Protein AF-S9VYZ9-F1 (afdb_monomer_lite)

Sequence (92 aa):
MNLQSGAYNRITLMPNPGNVAGGYKAAMHNPNVSEEAKQHSKDVLEHEDFSRSPTHPKNPGNVAGGYKAALHNPNVSEETKEHSKEVLEELE

Organism: Schizosaccharomyces cryophilus (strain OY26 / ATCC MYA-4695 / CBS 11777 / NBRC 106824 / NRRL Y48691) (NCBI:txid653667)

pLDDT: mean 83.06, std 17.21, range [36.88, 96.81]

Structure (mmCIF, N/CA/C/O backbone):
data_AF-S9VYZ9-F1
#
_entry.id   AF-S9VYZ9-F1
#
loop_
_atom_site.group_PDB
_atom_site.id
_atom_site.type_symbol
_atom_site.label_atom_id
_atom_site.label_alt_id
_atom_site.label_comp_id
_atom_site.label_asym_id
_atom_site.label_entity_id
_atom_site.label_seq_id
_atom_site.pdbx_PDB_ins_code
_atom_site.Cartn_x
_atom_site.Cartn_y
_atom_site.Cartn_z
_atom_site.occupancy
_atom_site.B_iso_or_equiv
_atom_site.auth_seq_id
_atom_site.auth_comp_id
_atom_site.auth_asym_id
_atom_site.auth_atom_id
_atom_site.pdbx_PDB_model_num
ATOM 1 N N . MET A 1 1 ? 2.511 46.520 -6.247 1.00 36.88 1 MET A N 1
ATOM 2 C CA . MET A 1 1 ? 1.707 45.693 -7.171 1.00 36.88 1 MET A CA 1
ATOM 3 C C . MET A 1 1 ? 1.884 44.246 -6.750 1.00 36.88 1 MET A C 1
ATOM 5 O O . MET A 1 1 ? 2.966 43.705 -6.926 1.00 36.88 1 MET A O 1
ATOM 9 N N . ASN A 1 2 ? 0.871 43.677 -6.096 1.00 40.25 2 ASN A N 1
ATOM 10 C CA . ASN A 1 2 ? 0.860 42.274 -5.685 1.00 40.25 2 ASN A CA 1
ATOM 11 C C . ASN A 1 2 ? 0.579 41.410 -6.915 1.00 40.25 2 ASN A C 1
ATOM 13 O O . ASN A 1 2 ? -0.529 41.439 -7.445 1.00 40.25 2 ASN A O 1
ATOM 17 N N . LEU A 1 3 ? 1.582 40.660 -7.368 1.00 42.38 3 LEU A N 1
ATOM 18 C CA . LEU A 1 3 ? 1.400 39.587 -8.339 1.00 42.38 3 LEU A CA 1
ATOM 19 C C . LEU A 1 3 ? 1.302 38.275 -7.572 1.00 42.38 3 LEU A C 1
ATOM 21 O O . LEU A 1 3 ? 2.290 37.632 -7.234 1.00 42.38 3 LEU A O 1
ATOM 25 N N . GLN A 1 4 ? 0.057 37.925 -7.281 1.00 45.25 4 GLN A N 1
ATOM 26 C CA . GLN A 1 4 ? -0.371 36.621 -6.815 1.00 45.25 4 GLN A CA 1
ATOM 27 C C . GLN A 1 4 ? -0.336 35.675 -8.026 1.00 45.25 4 GLN A C 1
ATOM 29 O O . GLN A 1 4 ? -1.314 35.575 -8.764 1.00 45.25 4 GLN A O 1
ATOM 34 N N . SER A 1 5 ? 0.812 35.048 -8.304 1.00 46.25 5 SER A N 1
ATOM 35 C CA . SER A 1 5 ? 0.914 34.000 -9.328 1.00 46.25 5 SER A CA 1
ATOM 36 C C . SER A 1 5 ? 0.681 32.632 -8.683 1.00 46.25 5 SER A C 1
ATOM 38 O O . SER A 1 5 ? 1.354 32.224 -7.738 1.00 46.25 5 SER A O 1
ATOM 40 N N . GLY A 1 6 ? -0.368 31.957 -9.151 1.00 49.75 6 GLY A N 1
ATOM 41 C CA . GLY A 1 6 ? -0.906 30.741 -8.557 1.00 49.75 6 GLY A CA 1
ATOM 42 C C . GLY A 1 6 ? 0.059 29.559 -8.619 1.00 49.75 6 GLY A C 1
ATOM 43 O O . GLY A 1 6 ? 0.265 28.969 -9.674 1.00 49.75 6 GLY A O 1
ATOM 44 N N . ALA A 1 7 ? 0.573 29.161 -7.456 1.00 46.16 7 ALA A N 1
ATOM 45 C CA . ALA A 1 7 ? 1.303 27.908 -7.252 1.00 46.16 7 ALA A CA 1
ATOM 46 C C . ALA A 1 7 ? 0.383 26.723 -6.879 1.00 46.16 7 ALA A C 1
ATOM 48 O O . ALA A 1 7 ? 0.851 25.680 -6.426 1.00 46.16 7 ALA A O 1
ATOM 49 N N . TYR A 1 8 ? -0.929 26.855 -7.070 1.00 42.66 8 TYR A N 1
ATOM 50 C CA . TYR A 1 8 ? -1.886 25.772 -6.859 1.00 42.66 8 TYR A CA 1
ATOM 51 C C . TYR A 1 8 ? -2.173 25.127 -8.210 1.00 42.66 8 TYR A C 1
ATOM 53 O O . TYR A 1 8 ? -2.914 25.713 -8.986 1.00 42.66 8 TYR A O 1
ATOM 61 N N . ASN A 1 9 ? -1.495 24.006 -8.506 1.00 48.91 9 ASN A N 1
ATOM 62 C CA . ASN A 1 9 ? -1.895 22.907 -9.423 1.00 48.91 9 ASN A CA 1
ATOM 63 C C . ASN A 1 9 ? -0.699 22.024 -9.869 1.00 48.91 9 ASN A C 1
ATOM 65 O O . ASN A 1 9 ? -0.652 21.542 -10.997 1.00 48.91 9 ASN A O 1
ATOM 69 N N . ARG A 1 10 ? 0.297 21.783 -9.001 1.00 47.69 10 ARG A N 1
ATOM 70 C CA . ARG A 1 10 ? 1.417 20.845 -9.268 1.00 47.69 10 ARG A CA 1
ATOM 71 C C . ARG A 1 10 ? 1.397 19.577 -8.407 1.00 47.69 10 ARG A C 1
ATOM 73 O O . ARG A 1 10 ? 2.301 18.760 -8.526 1.00 47.69 10 ARG A O 1
ATOM 80 N N . ILE A 1 11 ? 0.380 19.399 -7.562 1.00 53.53 11 ILE A N 1
ATOM 81 C CA . ILE A 1 11 ? 0.326 18.305 -6.575 1.00 53.53 11 ILE A CA 1
ATOM 82 C C .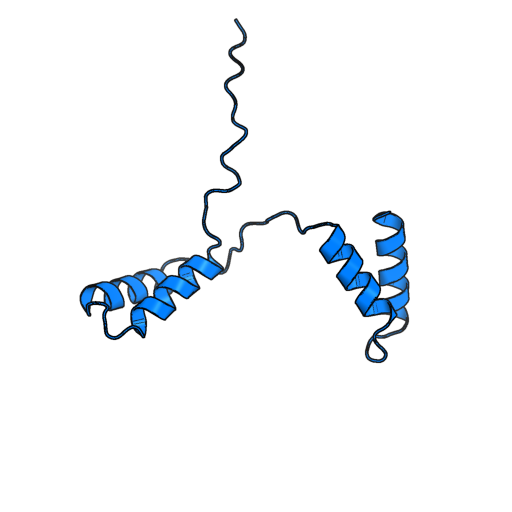 ILE A 1 11 ? -0.076 16.955 -7.213 1.00 53.53 11 ILE A C 1
ATOM 84 O O . ILE A 1 11 ? 0.159 15.914 -6.618 1.00 53.53 11 ILE A O 1
ATOM 88 N N . THR A 1 12 ? -0.598 16.929 -8.445 1.00 54.94 12 THR A N 1
ATOM 89 C CA . THR A 1 12 ? -1.193 15.715 -9.048 1.00 54.94 12 THR A CA 1
ATOM 90 C C . THR A 1 12 ? -0.427 15.090 -10.221 1.00 54.94 12 THR A C 1
ATOM 92 O O . THR A 1 12 ? -0.908 14.113 -10.785 1.00 54.94 12 THR A O 1
ATOM 95 N N . LEU A 1 13 ? 0.748 15.601 -10.610 1.00 58.44 13 LEU A N 1
ATOM 96 C CA . LEU A 1 13 ? 1.436 15.159 -11.842 1.00 58.44 13 LEU A CA 1
ATOM 97 C C . LEU A 1 13 ? 2.723 14.349 -11.645 1.00 58.44 13 LEU A C 1
ATOM 99 O O . LEU A 1 13 ? 3.329 13.940 -12.632 1.00 58.44 13 LEU A O 1
ATOM 103 N N . MET A 1 14 ? 3.140 14.082 -10.408 1.00 62.34 14 MET A N 1
ATOM 104 C CA . MET A 1 14 ? 4.242 13.149 -10.168 1.00 62.34 14 MET A CA 1
ATOM 105 C C . MET A 1 14 ? 3.675 11.736 -9.997 1.00 62.34 14 MET A C 1
ATOM 107 O O . MET A 1 14 ? 2.913 11.508 -9.052 1.00 62.34 14 MET A O 1
ATOM 111 N N . PRO A 1 15 ? 3.998 10.785 -10.895 1.00 69.88 15 PRO A N 1
ATOM 112 C CA . PRO A 1 15 ? 3.588 9.402 -10.714 1.00 69.88 15 PRO A CA 1
ATOM 113 C C . PRO A 1 15 ? 4.147 8.878 -9.390 1.00 69.88 15 PRO A C 1
ATOM 115 O O . PRO A 1 15 ? 5.269 9.203 -9.003 1.00 69.88 15 PRO A O 1
ATOM 118 N N . ASN A 1 16 ? 3.348 8.079 -8.681 1.00 79.56 16 ASN A N 1
ATOM 119 C CA . ASN A 1 16 ? 3.792 7.455 -7.439 1.00 79.56 16 ASN A CA 1
ATOM 120 C C . ASN A 1 16 ? 5.077 6.646 -7.729 1.00 79.56 16 ASN A C 1
ATOM 122 O O . ASN A 1 16 ? 5.029 5.787 -8.610 1.00 79.56 16 ASN A O 1
ATOM 126 N N . PRO A 1 17 ? 6.196 6.873 -7.023 1.00 85.62 17 PRO A N 1
ATOM 127 C CA . PRO A 1 17 ? 7.438 6.120 -7.154 1.00 85.62 17 PRO A CA 1
ATOM 128 C C . PRO A 1 17 ? 7.230 4.605 -7.127 1.00 85.62 17 PRO A C 1
ATOM 130 O O . PRO A 1 17 ? 7.853 3.899 -7.911 1.00 85.62 17 PRO A O 1
ATOM 133 N N . GLY A 1 18 ? 6.275 4.095 -6.342 1.00 86.31 18 GLY A N 1
ATOM 134 C CA . GLY A 1 18 ? 5.904 2.677 -6.376 1.00 86.31 18 GLY A CA 1
ATOM 135 C C . GLY A 1 18 ? 5.342 2.229 -7.733 1.00 86.31 18 GLY A C 1
ATOM 136 O O . GLY A 1 18 ? 5.697 1.160 -8.230 1.00 86.31 18 GLY A O 1
ATOM 137 N N . ASN A 1 19 ? 4.525 3.067 -8.378 1.00 87.25 19 ASN A N 1
ATOM 138 C CA . ASN A 1 19 ? 4.004 2.808 -9.724 1.00 87.25 19 ASN A CA 1
ATOM 139 C C . ASN A 1 19 ? 5.109 2.924 -10.780 1.00 87.25 19 ASN A C 1
ATOM 141 O O . ASN A 1 19 ? 5.144 2.122 -11.709 1.00 87.25 19 ASN A O 1
ATOM 145 N N . VAL A 1 20 ? 6.017 3.893 -10.629 1.00 89.19 20 VAL A N 1
ATOM 146 C CA . VAL A 1 20 ? 7.180 4.065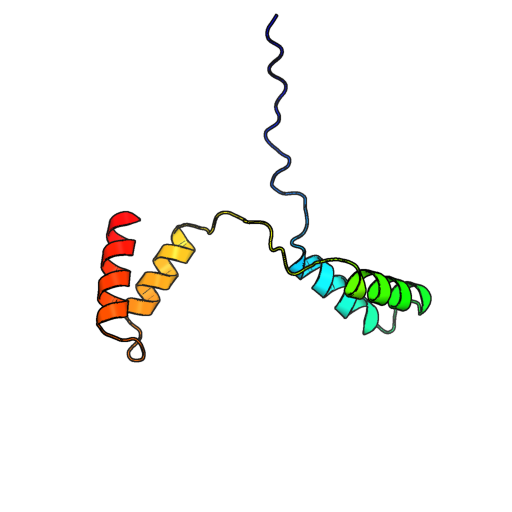 -11.514 1.00 89.19 20 VAL A CA 1
ATOM 147 C C . VAL A 1 20 ? 8.084 2.831 -11.451 1.00 89.19 20 VAL A C 1
ATOM 149 O O . VAL A 1 20 ? 8.371 2.229 -12.484 1.00 89.19 20 VAL A O 1
ATOM 152 N N . ALA A 1 21 ? 8.441 2.379 -10.245 1.00 89.81 21 ALA A N 1
ATOM 153 C CA . ALA A 1 21 ? 9.189 1.141 -10.037 1.00 89.81 21 ALA A CA 1
ATOM 154 C C . ALA A 1 21 ? 8.460 -0.081 -10.610 1.00 89.81 21 ALA A C 1
ATOM 156 O O . ALA A 1 21 ? 9.078 -0.942 -11.235 1.00 89.81 21 ALA A O 1
ATOM 157 N N . GLY A 1 22 ? 7.139 -0.160 -10.421 1.00 91.50 22 GLY A N 1
ATOM 158 C CA . GLY A 1 22 ? 6.304 -1.198 -11.024 1.00 91.50 22 GLY A CA 1
ATOM 159 C C . GLY A 1 22 ? 6.398 -1.210 -12.552 1.00 91.50 22 GLY A C 1
ATOM 160 O O . GLY A 1 22 ? 6.545 -2.276 -13.147 1.00 91.50 22 GLY A O 1
ATOM 161 N N . GLY A 1 23 ? 6.393 -0.032 -13.180 1.00 94.31 23 GLY A N 1
ATOM 162 C CA . GLY A 1 23 ? 6.573 0.134 -14.622 1.00 94.31 23 GLY A CA 1
ATOM 163 C C . GLY A 1 23 ? 7.926 -0.379 -15.118 1.00 94.31 23 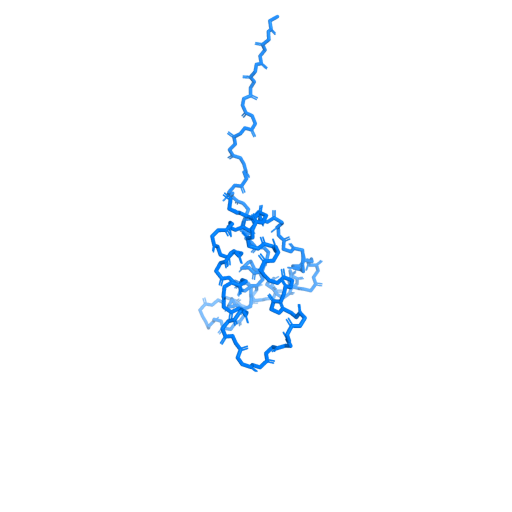GLY A C 1
ATOM 164 O O . GLY A 1 23 ? 7.966 -1.156 -16.070 1.00 94.31 23 GLY A O 1
ATOM 165 N N . TYR A 1 24 ? 9.023 -0.031 -14.441 1.00 95.56 24 TYR A N 1
ATOM 166 C CA . TYR A 1 24 ? 10.357 -0.533 -14.798 1.00 95.56 24 TYR A CA 1
ATOM 167 C C . TYR A 1 24 ? 10.477 -2.054 -14.642 1.00 95.56 24 TYR A C 1
ATOM 169 O O . TYR A 1 24 ? 11.042 -2.725 -15.506 1.00 95.56 24 TYR A O 1
ATOM 177 N N . LYS A 1 25 ? 9.873 -2.632 -13.595 1.00 94.19 25 LYS A N 1
ATOM 178 C CA . LYS A 1 25 ? 9.802 -4.094 -13.428 1.00 94.19 25 LYS A CA 1
ATOM 179 C C . LYS A 1 25 ? 8.998 -4.752 -14.551 1.00 94.19 25 LYS A C 1
ATOM 181 O O . LYS A 1 25 ? 9.410 -5.780 -15.080 1.00 94.19 25 LYS A O 1
ATOM 186 N N . ALA A 1 26 ? 7.877 -4.156 -14.952 1.00 96.50 26 ALA A N 1
ATOM 187 C CA . ALA A 1 26 ? 7.086 -4.655 -16.073 1.00 96.50 26 ALA A CA 1
ATOM 188 C C . ALA A 1 26 ? 7.869 -4.591 -17.395 1.00 96.50 26 ALA A C 1
ATOM 190 O O . ALA A 1 26 ? 7.830 -5.544 -18.173 1.00 96.50 26 ALA A O 1
ATOM 191 N N . ALA A 1 27 ? 8.621 -3.510 -17.627 1.00 95.31 27 ALA A N 1
ATOM 192 C CA . ALA A 1 27 ? 9.464 -3.355 -18.808 1.00 95.31 27 ALA A CA 1
ATOM 193 C C . ALA A 1 27 ? 10.526 -4.464 -18.914 1.00 95.31 27 ALA A C 1
ATOM 195 O O . ALA A 1 27 ? 10.729 -4.995 -20.003 1.00 95.31 27 ALA A O 1
ATOM 196 N N . MET A 1 28 ? 11.128 -4.890 -17.796 1.00 92.56 28 MET A N 1
ATOM 197 C CA . MET A 1 28 ? 12.087 -6.007 -17.785 1.00 92.56 28 MET A CA 1
ATOM 198 C C . MET A 1 28 ? 11.512 -7.332 -18.285 1.00 92.56 28 MET A C 1
ATOM 200 O O . MET A 1 28 ? 12.204 -8.091 -18.961 1.00 92.56 28 MET A O 1
ATOM 204 N N . HIS A 1 29 ? 10.261 -7.627 -17.937 1.00 93.62 29 HIS A N 1
ATOM 205 C CA . HIS A 1 29 ? 9.624 -8.902 -18.270 1.00 93.62 29 HIS A CA 1
ATOM 206 C C . HIS A 1 29 ? 8.868 -8.872 -19.601 1.00 93.62 29 HIS A C 1
ATOM 208 O O . HIS A 1 29 ? 8.438 -9.918 -20.084 1.00 93.62 29 HIS A O 1
ATOM 214 N N . ASN A 1 30 ? 8.696 -7.695 -20.205 1.00 95.31 30 ASN A N 1
ATOM 215 C CA . ASN A 1 30 ? 7.970 -7.555 -21.456 1.00 95.31 30 ASN A CA 1
ATOM 216 C C . ASN A 1 30 ? 8.848 -8.002 -22.645 1.00 95.31 30 ASN A C 1
ATOM 218 O O . ASN A 1 30 ? 9.883 -7.381 -22.905 1.00 95.31 30 ASN A O 1
ATOM 222 N N . PRO A 1 31 ? 8.447 -9.037 -23.410 1.00 93.94 31 PRO A N 1
ATOM 223 C CA .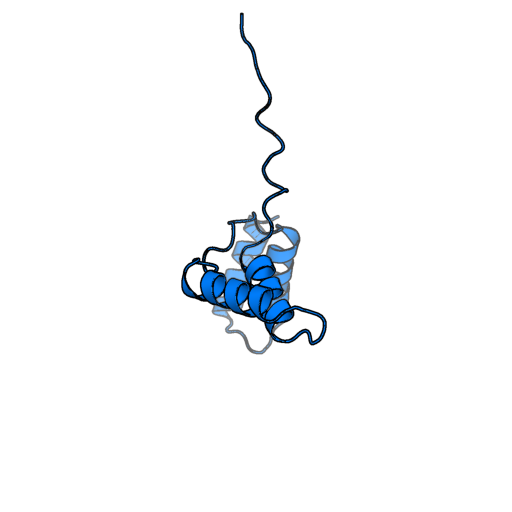 PRO A 1 31 ? 9.222 -9.520 -24.555 1.00 93.94 31 PRO A CA 1
ATOM 224 C C . PRO A 1 31 ? 9.286 -8.516 -25.718 1.00 93.94 31 PRO A C 1
ATOM 226 O O . PRO A 1 31 ? 10.156 -8.643 -26.570 1.00 93.94 31 PRO A O 1
ATOM 229 N N . ASN A 1 32 ? 8.399 -7.516 -25.751 1.00 96.38 32 ASN A N 1
ATOM 230 C CA . ASN A 1 32 ? 8.376 -6.472 -26.782 1.00 96.38 32 ASN A CA 1
ATOM 231 C C . ASN A 1 32 ? 9.266 -5.261 -26.446 1.00 96.38 32 ASN A C 1
ATOM 233 O O . ASN A 1 32 ? 9.284 -4.286 -27.194 1.00 96.38 32 ASN A O 1
ATOM 237 N N . VAL A 1 33 ? 9.961 -5.283 -25.307 1.00 95.88 33 VAL A N 1
ATOM 238 C CA . VAL A 1 33 ? 10.886 -4.224 -24.887 1.00 95.88 33 VAL A CA 1
ATOM 239 C C . VAL A 1 33 ? 12.308 -4.625 -25.270 1.00 95.88 33 VAL A C 1
ATOM 241 O O . VAL A 1 33 ? 12.687 -5.785 -25.101 1.00 95.88 33 VAL A O 1
ATOM 244 N N . SER A 1 34 ? 13.089 -3.673 -25.786 1.00 95.75 34 SER A N 1
ATOM 245 C CA . SER A 1 34 ? 14.473 -3.928 -26.197 1.00 95.75 34 SER A CA 1
ATOM 246 C C . SER A 1 34 ? 15.382 -4.207 -25.000 1.00 95.75 34 SER A C 1
ATOM 248 O O . SER A 1 34 ? 15.119 -3.760 -23.881 1.00 95.75 34 SER A O 1
ATOM 250 N N . GLU A 1 35 ? 16.480 -4.922 -25.231 1.00 94.31 35 GLU A N 1
ATOM 251 C CA . GLU A 1 35 ? 17.434 -5.263 -24.171 1.00 94.31 35 GLU A CA 1
ATOM 252 C C . GLU A 1 35 ? 18.083 -4.013 -23.557 1.00 94.31 35 GLU A C 1
ATOM 254 O O . GLU A 1 35 ? 18.262 -3.942 -22.342 1.00 94.31 35 GLU A O 1
ATOM 259 N N . GLU A 1 36 ? 18.339 -2.973 -24.356 1.00 93.62 36 GLU A N 1
ATOM 260 C CA . GLU A 1 36 ? 18.868 -1.692 -23.872 1.00 93.62 36 GLU A CA 1
ATOM 261 C C . GLU A 1 36 ? 17.885 -1.012 -22.910 1.00 93.62 36 GLU A C 1
ATOM 263 O O . GLU A 1 36 ? 18.280 -0.509 -21.856 1.00 93.62 36 GLU A O 1
ATOM 268 N N . ALA A 1 37 ? 16.589 -1.037 -23.232 1.00 93.25 37 ALA A N 1
ATOM 269 C CA . ALA A 1 37 ? 15.550 -0.466 -22.383 1.00 93.25 37 ALA A CA 1
ATOM 270 C C . ALA A 1 37 ? 15.362 -1.266 -21.080 1.00 93.25 37 ALA A C 1
ATOM 272 O O . ALA A 1 37 ? 15.124 -0.677 -20.020 1.00 93.25 37 ALA A O 1
ATOM 273 N N . LYS A 1 38 ? 15.524 -2.596 -21.118 1.00 95.69 38 LYS A N 1
ATOM 274 C CA . LYS A 1 38 ? 15.532 -3.439 -19.910 1.00 95.69 38 LYS A CA 1
ATOM 275 C C . LYS A 1 38 ? 16.738 -3.140 -19.025 1.00 95.69 38 LYS A C 1
ATOM 277 O O . LYS A 1 38 ? 16.581 -3.013 -17.812 1.00 95.69 38 LYS A O 1
ATOM 282 N N . GLN A 1 39 ? 17.920 -2.978 -19.620 1.00 95.44 39 GLN A N 1
ATOM 283 C CA . GLN A 1 39 ? 19.139 -2.647 -18.887 1.00 95.44 39 GLN A CA 1
ATOM 284 C C . GLN A 1 39 ? 19.047 -1.266 -18.230 1.00 95.44 39 GLN A C 1
ATOM 286 O O . GLN A 1 39 ? 19.417 -1.121 -17.068 1.00 95.44 39 GLN A O 1
ATOM 291 N N . HIS A 1 40 ? 18.483 -0.274 -18.924 1.00 95.00 40 HIS A N 1
ATOM 292 C CA . HIS A 1 40 ? 18.197 1.031 -1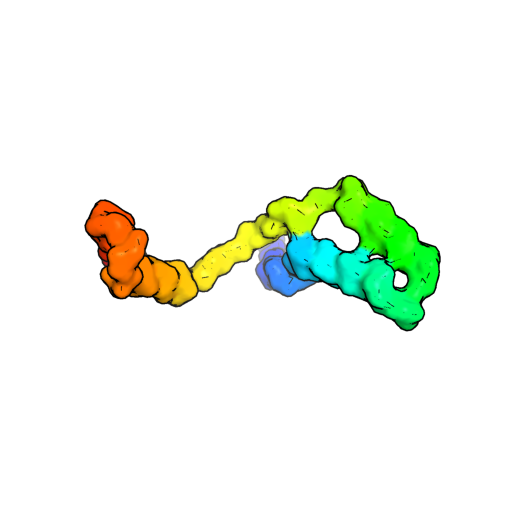8.330 1.00 95.00 40 HIS A CA 1
ATOM 293 C C . HIS A 1 40 ? 17.190 0.931 -17.175 1.00 95.00 40 HIS A C 1
ATOM 295 O O . HIS A 1 40 ? 17.411 1.494 -16.109 1.00 95.00 40 HIS A O 1
ATOM 301 N N . SER A 1 41 ? 16.118 0.151 -17.348 1.00 94.50 41 SER A N 1
ATOM 302 C CA . SER A 1 41 ? 15.137 -0.097 -16.281 1.00 94.50 41 SER A CA 1
ATOM 303 C C . SER A 1 41 ? 15.787 -0.723 -15.042 1.00 94.50 41 SER A C 1
ATOM 305 O O . SER A 1 41 ? 15.381 -0.427 -13.920 1.00 94.50 41 SER A O 1
ATOM 307 N N . LYS A 1 42 ? 16.803 -1.575 -15.239 1.00 94.12 42 LYS A N 1
ATOM 308 C CA . LYS A 1 42 ? 17.590 -2.183 -14.160 1.00 94.12 42 LYS A CA 1
ATOM 309 C C . LYS A 1 42 ? 18.420 -1.158 -13.419 1.00 94.12 42 LYS A C 1
ATOM 311 O O . LYS A 1 42 ? 18.309 -1.068 -12.204 1.00 94.12 42 LYS A O 1
ATOM 316 N N . ASP A 1 43 ? 19.184 -0.378 -14.167 1.00 94.88 43 ASP A N 1
ATOM 317 C CA . ASP A 1 43 ? 20.041 0.665 -13.623 1.00 94.88 43 ASP A CA 1
ATOM 318 C C . ASP A 1 43 ? 19.238 1.661 -12.774 1.00 94.88 43 ASP A C 1
ATOM 320 O O . ASP A 1 43 ? 19.586 1.931 -11.628 1.00 94.88 43 ASP A O 1
ATOM 324 N N . VAL A 1 44 ? 18.086 2.101 -13.286 1.00 92.75 44 VAL A N 1
ATOM 325 C CA . VAL A 1 44 ? 17.176 2.999 -12.570 1.00 92.75 44 VAL A CA 1
ATOM 326 C C . VAL A 1 44 ? 16.631 2.354 -11.291 1.00 92.75 44 VAL A C 1
ATOM 328 O O . VAL A 1 44 ? 16.596 3.004 -10.252 1.00 92.75 44 VAL A O 1
ATOM 331 N N . LEU A 1 45 ? 16.239 1.075 -11.327 1.00 91.62 45 LEU A N 1
ATOM 332 C CA . LEU A 1 45 ? 15.756 0.346 -10.145 1.00 91.62 45 LEU A CA 1
ATOM 333 C C . LEU A 1 45 ? 16.823 0.125 -9.064 1.00 91.62 45 LEU A C 1
ATOM 335 O O . LEU A 1 45 ? 16.456 -0.029 -7.901 1.00 91.62 45 LEU A O 1
ATOM 339 N N . GLU A 1 46 ? 18.103 0.084 -9.434 1.00 92.31 46 GLU A N 1
ATOM 340 C CA . GLU A 1 46 ? 19.219 -0.074 -8.493 1.00 92.31 46 GLU A CA 1
ATOM 341 C C . GLU A 1 46 ? 19.658 1.261 -7.867 1.00 92.31 46 GLU A C 1
ATOM 343 O O . GLU A 1 46 ? 20.090 1.269 -6.714 1.00 92.31 46 GLU A O 1
ATOM 348 N N . HIS A 1 47 ? 19.536 2.379 -8.592 1.00 89.50 47 HIS A N 1
ATOM 349 C CA . HIS A 1 47 ? 20.076 3.677 -8.164 1.00 89.50 47 HIS A CA 1
ATOM 350 C C . HIS A 1 47 ? 19.040 4.654 -7.585 1.00 89.50 47 HIS A C 1
ATOM 352 O O . HIS A 1 47 ? 19.413 5.527 -6.801 1.00 89.50 47 HIS A O 1
ATOM 358 N N . GLU A 1 48 ? 17.760 4.535 -7.940 1.00 87.00 48 GLU A N 1
ATOM 359 C CA . GLU A 1 48 ? 16.708 5.439 -7.454 1.00 87.00 48 GLU A CA 1
ATOM 360 C C . GLU A 1 48 ? 15.996 4.885 -6.205 1.00 87.00 48 GLU A C 1
ATOM 362 O O . GLU A 1 48 ? 15.635 3.707 -6.133 1.00 87.00 48 GLU A O 1
ATOM 367 N N . ASP A 1 49 ? 15.715 5.751 -5.222 1.00 82.75 49 ASP A N 1
ATOM 368 C CA . ASP A 1 49 ? 14.938 5.367 -4.036 1.00 82.75 49 ASP A CA 1
ATOM 369 C C . ASP A 1 49 ? 13.429 5.461 -4.305 1.00 82.75 49 ASP A C 1
ATOM 371 O O . ASP A 1 49 ? 12.790 6.504 -4.156 1.00 82.75 49 ASP A O 1
ATOM 375 N N . PHE A 1 50 ? 12.832 4.327 -4.668 1.00 81.62 50 PHE A N 1
ATOM 376 C CA . PHE A 1 50 ? 11.380 4.204 -4.842 1.00 81.62 50 PHE A CA 1
ATOM 377 C C . PHE A 1 50 ? 10.619 3.956 -3.532 1.00 81.62 50 PHE A C 1
ATOM 379 O O . PHE A 1 50 ? 9.387 3.888 -3.535 1.00 81.62 50 PHE A O 1
ATOM 386 N N . SER A 1 51 ? 11.336 3.827 -2.412 1.00 73.19 51 SER A N 1
ATOM 387 C CA . SER A 1 51 ? 10.777 3.614 -1.071 1.00 73.19 51 SER A CA 1
ATOM 388 C C . SER A 1 51 ? 9.994 4.831 -0.580 1.00 73.19 51 SER A C 1
ATOM 390 O O . SER A 1 51 ? 9.057 4.714 0.217 1.00 73.19 51 SER A O 1
ATOM 392 N N . ARG A 1 52 ? 10.358 6.018 -1.071 1.00 68.56 52 ARG A N 1
ATOM 393 C CA . ARG A 1 52 ? 9.717 7.278 -0.718 1.00 68.56 52 ARG A CA 1
ATOM 394 C C . ARG A 1 52 ? 8.369 7.420 -1.418 1.00 68.56 52 ARG A C 1
ATOM 396 O O . ARG A 1 52 ? 8.237 8.089 -2.437 1.00 68.56 52 ARG A O 1
ATOM 403 N N . SER A 1 53 ? 7.334 6.820 -0.836 1.00 62.16 53 SER A N 1
ATOM 404 C CA . SER A 1 53 ? 5.961 7.101 -1.253 1.00 62.16 53 SER A CA 1
ATOM 405 C C . SER A 1 53 ? 5.682 8.599 -1.055 1.00 62.16 53 SER A C 1
ATOM 407 O O . SER A 1 53 ? 5.910 9.111 0.048 1.00 62.16 53 SER A O 1
ATOM 409 N N . PRO A 1 54 ? 5.219 9.341 -2.079 1.00 63.94 54 PRO A N 1
ATOM 410 C CA . PRO A 1 54 ? 4.772 10.706 -1.907 1.00 63.94 54 PRO A CA 1
ATOM 411 C C . PRO A 1 54 ? 3.693 10.652 -0.845 1.00 63.94 54 PRO A C 1
ATOM 413 O O . PRO A 1 54 ? 2.762 9.849 -0.957 1.00 63.94 54 PRO A O 1
ATOM 416 N N . THR A 1 55 ? 3.842 11.476 0.189 1.00 60.19 55 THR A N 1
ATOM 417 C CA . THR A 1 55 ? 2.871 11.627 1.269 1.00 60.19 55 THR A CA 1
ATOM 418 C C . THR A 1 55 ? 1.596 12.218 0.680 1.00 60.19 55 THR A C 1
ATOM 420 O O . THR A 1 55 ? 1.333 13.414 0.785 1.00 60.19 55 THR A O 1
ATOM 423 N N . HIS A 1 56 ? 0.829 11.390 -0.021 1.00 64.38 56 HIS A N 1
ATOM 424 C CA . HIS A 1 56 ? -0.511 11.734 -0.425 1.00 64.38 56 HIS A CA 1
ATOM 425 C C . HIS A 1 56 ? -1.336 11.754 0.855 1.00 64.38 56 HIS A C 1
ATOM 427 O O . HIS A 1 56 ? -1.281 10.783 1.621 1.00 64.38 56 HIS A O 1
ATOM 433 N N . PRO A 1 57 ? -2.076 12.841 1.117 1.00 67.06 57 PRO A N 1
ATOM 434 C CA . PRO A 1 57 ? -3.025 12.842 2.213 1.00 67.06 57 PRO A CA 1
ATOM 435 C C . PRO A 1 57 ? -3.955 11.640 2.022 1.00 67.06 57 PRO A C 1
ATOM 437 O O . PRO A 1 57 ? -4.544 11.458 0.952 1.00 67.06 57 PRO A O 1
ATOM 440 N N . LYS A 1 58 ? -4.019 10.765 3.033 1.00 77.69 58 LYS A N 1
ATOM 441 C CA . LYS A 1 58 ? -4.922 9.613 2.999 1.00 77.69 58 LYS A CA 1
ATOM 442 C C . LYS A 1 58 ? -6.346 10.147 2.870 1.00 77.69 58 LYS A C 1
ATOM 444 O O . LYS A 1 58 ? -6.698 11.125 3.524 1.00 77.69 58 LYS A O 1
ATOM 449 N N . ASN A 1 59 ? -7.164 9.506 2.039 1.00 83.12 59 ASN A N 1
ATOM 450 C CA . ASN A 1 59 ? -8.573 9.868 1.955 1.00 83.12 59 ASN A CA 1
ATOM 451 C C . ASN A 1 59 ? -9.227 9.601 3.328 1.00 83.12 59 ASN A C 1
ATOM 453 O O . ASN A 1 59 ? -9.177 8.452 3.779 1.00 83.12 59 ASN A O 1
ATOM 457 N N . PRO A 1 60 ? -9.830 10.608 3.986 1.00 84.69 60 PRO A N 1
ATOM 458 C CA . PRO A 1 60 ? -10.392 10.452 5.329 1.00 84.69 60 PRO A CA 1
ATOM 459 C C . PRO A 1 60 ? -11.477 9.368 5.388 1.00 84.69 60 PRO A C 1
ATOM 461 O O . PRO A 1 60 ? -11.530 8.612 6.351 1.00 84.69 60 PRO A O 1
ATOM 464 N N . GLY A 1 61 ? -12.263 9.190 4.320 1.00 89.00 61 GLY A N 1
ATOM 465 C CA . GLY A 1 61 ? -13.250 8.113 4.225 1.00 89.00 61 GLY A CA 1
ATOM 466 C C . GLY A 1 61 ? -12.623 6.716 4.208 1.00 89.00 61 GLY A C 1
ATOM 467 O O . GLY A 1 61 ? -13.156 5.799 4.827 1.00 89.00 61 GLY A O 1
ATOM 468 N N . ASN A 1 62 ? -11.456 6.550 3.576 1.00 88.25 62 ASN A N 1
ATOM 469 C CA . ASN A 1 62 ? -10.726 5.276 3.602 1.00 88.25 62 ASN A CA 1
ATOM 470 C C . ASN A 1 62 ? -10.122 5.005 4.982 1.00 88.25 62 ASN A C 1
ATOM 472 O O . ASN A 1 62 ? -10.093 3.859 5.425 1.00 88.25 62 ASN A O 1
ATOM 476 N N . VAL A 1 63 ? -9.642 6.054 5.655 1.00 89.62 63 VAL A N 1
ATOM 477 C CA . VAL A 1 63 ? -9.117 5.962 7.021 1.00 89.62 63 VAL A CA 1
ATOM 478 C C . VAL A 1 63 ? -10.233 5.535 7.975 1.00 89.62 63 VAL A C 1
ATOM 480 O O . VAL A 1 63 ? -10.107 4.499 8.625 1.00 89.62 63 VAL A O 1
ATOM 483 N N . ALA A 1 64 ? -11.363 6.246 7.971 1.00 91.38 64 ALA A N 1
ATOM 484 C CA . ALA A 1 64 ? -12.540 5.888 8.757 1.00 91.38 64 ALA A CA 1
ATOM 485 C C . ALA A 1 64 ? -13.062 4.483 8.406 1.00 91.38 64 ALA A C 1
ATOM 487 O O . ALA A 1 64 ? -13.382 3.692 9.289 1.00 91.38 64 ALA A O 1
ATOM 488 N N . GLY A 1 65 ? -13.097 4.117 7.122 1.00 94.31 65 GLY A N 1
ATOM 489 C CA . GLY A 1 65 ? -13.467 2.768 6.689 1.00 94.31 65 GLY A CA 1
ATOM 490 C C . GLY A 1 65 ? -12.559 1.679 7.274 1.00 94.31 65 GLY A C 1
ATOM 491 O O . GLY A 1 65 ? -13.054 0.644 7.715 1.00 94.31 65 GLY A O 1
ATOM 492 N N . GLY A 1 66 ? -11.248 1.928 7.340 1.00 94.25 66 GLY A N 1
ATOM 493 C CA . GLY A 1 66 ? -10.277 1.019 7.952 1.00 94.25 66 GLY A CA 1
ATOM 494 C C . GLY A 1 66 ? -10.509 0.821 9.451 1.00 94.25 66 GLY A C 1
ATOM 495 O O . GLY A 1 66 ? -10.543 -0.318 9.916 1.00 94.25 66 GLY A O 1
ATOM 496 N N . TYR A 1 67 ? -10.745 1.903 10.194 1.00 95.69 67 TYR A N 1
ATOM 497 C CA . TYR A 1 67 ? -11.064 1.816 11.622 1.00 95.69 67 TYR A CA 1
ATOM 498 C C . TYR A 1 67 ? -12.413 1.129 11.871 1.00 95.69 67 TYR A C 1
ATOM 500 O O . TYR A 1 67 ? -12.507 0.261 12.737 1.00 95.69 67 TYR A O 1
ATOM 508 N N . LYS A 1 68 ? -13.436 1.396 11.047 1.00 94.88 68 LYS A N 1
ATOM 509 C CA . LYS A 1 68 ? -14.717 0.666 11.099 1.00 94.88 68 LYS A CA 1
ATOM 510 C C . LYS A 1 68 ? -14.520 -0.831 10.857 1.00 94.88 68 LYS A C 1
ATOM 512 O O . LYS A 1 68 ? -15.100 -1.650 11.564 1.00 94.88 68 LYS A O 1
ATOM 517 N N . ALA A 1 69 ? -13.670 -1.208 9.903 1.00 96.50 69 ALA A N 1
ATOM 518 C CA . ALA A 1 69 ? -13.338 -2.610 9.664 1.00 96.50 69 ALA A CA 1
ATOM 519 C C . ALA A 1 69 ? -12.620 -3.250 10.866 1.00 96.50 69 ALA A C 1
ATOM 521 O O . ALA A 1 69 ? -12.922 -4.393 11.209 1.00 96.50 69 ALA A O 1
ATOM 522 N N . ALA A 1 70 ? -11.720 -2.518 11.533 1.00 95.25 70 ALA A N 1
ATOM 523 C CA . ALA A 1 70 ? -11.055 -2.991 12.745 1.00 95.25 70 ALA A CA 1
ATOM 524 C C . ALA A 1 70 ? -12.058 -3.287 13.874 1.00 95.25 70 ALA A C 1
ATOM 526 O O . ALA A 1 70 ? -11.960 -4.340 14.498 1.00 95.25 70 ALA A O 1
ATOM 527 N N . LEU A 1 71 ? -13.086 -2.451 14.071 1.00 94.69 71 LEU A N 1
ATOM 528 C CA . LEU A 1 71 ? -14.128 -2.686 15.087 1.00 94.69 71 LEU A CA 1
ATOM 529 C C . LEU A 1 71 ? -14.880 -4.011 14.914 1.00 94.69 71 LEU A C 1
ATOM 531 O O . LEU A 1 71 ? -15.252 -4.647 15.901 1.00 94.69 71 LEU A O 1
ATOM 535 N N . HIS A 1 72 ? -15.101 -4.431 13.670 1.00 95.19 72 HIS A N 1
ATOM 536 C CA . HIS A 1 72 ? -15.836 -5.655 13.353 1.00 95.19 72 HIS A CA 1
ATOM 537 C C . HIS A 1 72 ? -14.941 -6.885 13.190 1.00 95.19 72 HIS A C 1
ATOM 539 O O . HIS A 1 72 ? -15.453 -7.995 13.042 1.00 95.19 72 HIS A O 1
ATOM 545 N N . ASN A 1 73 ? -13.618 -6.719 13.213 1.00 95.81 73 ASN A N 1
ATOM 546 C CA . ASN A 1 73 ? -12.695 -7.825 13.029 1.00 95.81 73 ASN A CA 1
ATOM 547 C C . ASN A 1 73 ? -12.583 -8.649 14.331 1.00 95.81 73 ASN A C 1
ATOM 549 O O . ASN A 1 73 ? -12.101 -8.136 15.340 1.00 95.81 73 ASN A O 1
ATOM 553 N N . PRO A 1 74 ? -12.984 -9.935 14.349 1.00 94.12 74 PRO A N 1
ATOM 554 C CA . PRO A 1 74 ? -12.862 -10.765 15.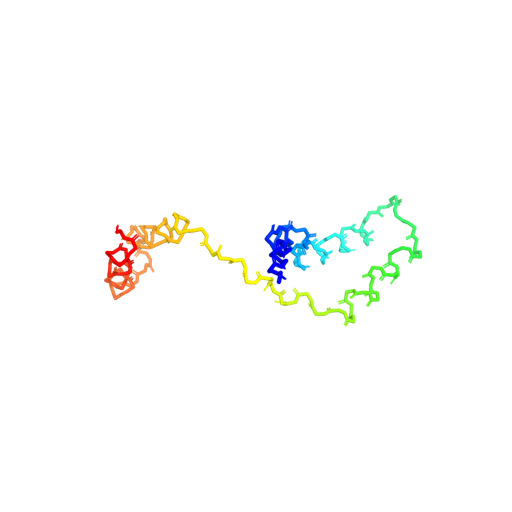548 1.00 94.12 74 PRO A CA 1
ATOM 555 C C . PRO A 1 74 ? -11.405 -11.102 15.905 1.00 94.12 74 PRO A C 1
ATOM 557 O O . PRO A 1 74 ? -11.152 -11.555 17.014 1.00 94.12 74 PRO A O 1
ATOM 560 N N . ASN A 1 75 ? -10.453 -10.883 14.989 1.00 96.81 75 ASN A N 1
ATOM 561 C CA . ASN A 1 75 ? -9.034 -11.186 15.187 1.00 96.81 75 ASN A CA 1
ATOM 562 C C . ASN A 1 75 ? -8.219 -10.013 15.754 1.00 96.81 75 ASN A C 1
ATOM 564 O O . ASN A 1 75 ? -7.012 -10.163 15.938 1.00 96.81 75 ASN A O 1
ATOM 568 N N . VAL A 1 76 ? -8.825 -8.844 15.988 1.00 95.50 76 VAL A N 1
ATOM 569 C CA . VAL A 1 76 ? -8.132 -7.725 16.648 1.00 95.50 76 VAL A CA 1
ATOM 570 C C . VAL A 1 76 ? -8.435 -7.707 18.144 1.00 95.50 76 VAL A C 1
ATOM 572 O O . VAL A 1 76 ? -9.492 -8.171 18.577 1.00 95.50 76 VAL A O 1
ATOM 575 N N . SER A 1 77 ? -7.508 -7.164 18.934 1.00 95.69 77 SER A N 1
ATOM 576 C CA . SER A 1 77 ? -7.688 -7.016 20.379 1.00 95.69 77 SER A CA 1
ATOM 577 C C . SER A 1 77 ? -8.769 -5.987 20.716 1.00 95.69 77 SER A C 1
ATOM 579 O O . SER A 1 77 ? -9.033 -5.073 19.935 1.00 95.69 77 SER A O 1
ATOM 581 N N . GLU A 1 78 ? -9.357 -6.100 21.908 1.00 93.94 78 GLU A N 1
ATOM 582 C CA . GLU A 1 78 ? -10.323 -5.111 22.408 1.00 93.94 78 GLU A CA 1
ATOM 583 C C . GLU A 1 78 ? -9.703 -3.709 22.518 1.00 93.94 78 GLU A C 1
ATOM 585 O O . GLU A 1 78 ? -10.323 -2.749 22.080 1.00 93.94 78 GLU A O 1
ATOM 590 N N . GLU A 1 79 ? -8.440 -3.602 22.946 1.00 93.62 79 GLU A N 1
ATOM 591 C CA . GLU A 1 79 ? -7.681 -2.339 22.957 1.00 93.62 79 GLU A CA 1
ATOM 592 C C . GLU A 1 79 ? -7.611 -1.696 21.560 1.00 93.62 79 GLU A C 1
ATOM 594 O O . GLU A 1 79 ? -7.842 -0.500 21.396 1.00 93.62 79 GLU A O 1
ATOM 599 N N . THR A 1 80 ? -7.366 -2.503 20.518 1.00 92.69 80 THR A N 1
ATOM 600 C CA . THR A 1 80 ? -7.349 -2.009 19.131 1.00 92.69 80 THR A CA 1
ATOM 601 C C . THR A 1 80 ? -8.727 -1.495 18.718 1.00 92.69 80 THR A C 1
ATOM 603 O O . THR A 1 80 ? -8.828 -0.525 17.963 1.00 92.69 80 THR A O 1
ATOM 606 N N . LYS A 1 81 ? -9.801 -2.130 19.200 1.00 94.94 81 LYS A N 1
ATOM 607 C CA . LYS A 1 81 ? -11.169 -1.685 18.928 1.00 94.94 81 LYS A CA 1
ATOM 608 C C . LYS A 1 81 ? -11.487 -0.393 19.669 1.00 94.94 81 LYS A C 1
ATOM 610 O O . LYS A 1 81 ? -12.053 0.493 19.048 1.00 94.94 81 LYS A O 1
ATOM 615 N N . GLU A 1 82 ? -11.126 -0.255 20.943 1.00 95.88 82 GLU A N 1
ATOM 616 C CA . GLU A 1 82 ? -11.313 0.998 21.691 1.00 95.88 82 GLU A CA 1
ATOM 617 C C . GLU A 1 82 ? -10.598 2.160 21.009 1.00 95.88 82 GLU A C 1
ATOM 619 O O . GLU A 1 82 ? -11.254 3.132 20.642 1.00 95.88 82 GLU A O 1
ATOM 624 N N . HIS A 1 83 ? -9.315 1.999 20.683 1.00 95.19 83 HIS A N 1
ATOM 625 C CA . HIS A 1 83 ? -8.572 3.019 19.947 1.00 95.19 83 HIS A CA 1
ATOM 626 C C . HIS A 1 83 ? -9.216 3.348 18.587 1.00 95.19 83 HIS A C 1
ATOM 628 O O . HIS A 1 83 ? -9.305 4.504 18.186 1.00 95.19 83 HIS A O 1
ATOM 634 N N . SER A 1 84 ? -9.727 2.338 17.875 1.00 94.25 84 SER A N 1
ATOM 635 C CA . SER A 1 84 ? -10.435 2.561 16.608 1.00 94.25 84 SER A CA 1
ATOM 636 C C . SER A 1 84 ? -11.738 3.349 16.782 1.00 94.25 84 SER A C 1
ATOM 638 O O . SER A 1 84 ? -12.126 4.046 15.849 1.00 94.25 84 SER A O 1
ATOM 640 N N . LYS A 1 85 ? -12.422 3.249 17.934 1.00 94.31 85 LYS A N 1
ATOM 641 C CA . LYS A 1 85 ? -13.611 4.066 18.239 1.00 94.31 85 LYS A CA 1
ATOM 642 C C . LYS A 1 85 ? -13.222 5.515 18.489 1.00 94.31 85 LYS A C 1
ATOM 644 O O . LYS A 1 85 ? -13.796 6.380 17.846 1.00 94.31 85 LYS A O 1
ATOM 649 N N . GLU A 1 86 ? -12.225 5.751 19.341 1.00 95.38 86 GLU A N 1
ATOM 650 C CA . GLU A 1 86 ? -11.739 7.102 19.658 1.00 95.38 86 GLU A CA 1
ATOM 651 C C . GLU A 1 86 ? -11.337 7.850 18.383 1.00 95.38 86 GLU A C 1
ATOM 653 O O . GLU A 1 86 ? -11.810 8.950 18.116 1.00 95.38 86 GLU A O 1
ATOM 658 N N . VAL A 1 87 ? -10.542 7.201 17.524 1.00 92.94 87 VAL A N 1
ATOM 659 C CA . VAL A 1 87 ? -10.105 7.809 16.261 1.00 92.94 87 VAL A CA 1
ATOM 660 C C . VAL A 1 87 ? -11.278 8.053 15.308 1.00 92.94 87 VAL A C 1
ATOM 662 O O . VAL A 1 87 ? -11.243 8.999 14.528 1.00 92.94 87 VAL A O 1
ATOM 665 N N . LEU A 1 88 ? -12.324 7.222 15.333 1.00 93.38 88 LEU A N 1
ATOM 666 C CA . LEU A 1 88 ? -13.524 7.468 14.529 1.00 93.38 88 LEU A CA 1
ATOM 667 C C . LEU A 1 88 ? -14.317 8.676 15.026 1.00 93.38 88 LEU A C 1
ATOM 669 O O . LEU A 1 88 ? -14.783 9.436 14.186 1.00 93.38 88 LEU A O 1
ATOM 673 N N . GLU A 1 89 ? -14.432 8.863 16.341 1.00 92.75 89 GLU A N 1
ATOM 674 C CA . GLU A 1 89 ? -15.084 10.037 16.936 1.00 92.75 89 GLU A CA 1
ATOM 675 C C . GLU A 1 89 ? -14.318 11.330 16.627 1.00 92.75 89 GLU A C 1
ATOM 677 O O . GLU A 1 89 ? -14.935 12.362 16.393 1.00 92.75 89 GLU A O 1
ATOM 682 N N . GLU A 1 90 ? -12.983 11.284 16.561 1.00 90.69 90 GLU A N 1
ATOM 683 C CA . GLU A 1 90 ? -12.162 12.434 16.148 1.00 90.69 90 GLU A CA 1
ATOM 684 C C . GLU A 1 90 ? -12.251 12.756 14.643 1.00 90.69 90 GLU A C 1
ATOM 686 O O . GLU A 1 90 ? -11.875 13.852 14.219 1.00 90.69 90 GLU A O 1
ATOM 691 N N . LEU A 1 91 ? -12.690 11.798 13.819 1.00 84.88 91 LEU A N 1
ATOM 692 C CA . LEU A 1 91 ? -12.802 11.944 12.363 1.00 84.88 91 LEU A CA 1
ATOM 693 C C . LEU A 1 91 ? -14.196 12.397 11.887 1.00 84.88 91 LEU A C 1
ATOM 695 O O . LEU A 1 91 ? -14.313 12.757 10.710 1.00 84.88 91 LEU A O 1
ATOM 699 N N . GLU A 1 92 ? -15.224 12.336 12.743 1.00 72.12 92 GLU A N 1
ATOM 700 C CA . GLU A 1 92 ? -16.602 12.802 12.474 1.00 72.12 92 GLU A CA 1
ATOM 701 C C . GLU A 1 92 ? -16.797 14.298 12.775 1.00 72.12 92 GLU A C 1
ATOM 703 O O . GLU A 1 92 ? -17.545 14.938 11.995 1.00 72.12 92 GLU A O 1
#

Radius of gyration: 21.25 Å; chains: 1; bounding box: 37×57×50 Å

InterPro domains:
  IPR018824 Conidiation-specific protein 6 [PF10346] (16-47)
  IPR018824 Conidiation-specific protein 6 [PF10346] (59-91)
  IPR052670 UPF0654 domain-containing protein [PTHR36576] (14-91)

Foldseek 3Di:
DDDPDDPPDPPPPDPFLVVVLVVLVVLLPDPPHDPVSNVVSVVCNVPDPSVDGPPDPPDLVVVLVVLVVLLPDPPDDPVSNVVSVVVNVVSD

Secondary structure (DSSP, 8-state):
--------S-TT-S--HHHHHHHHHHHHH-TTS-HHHHHHHHHHHHHS-TT----PPPPHHHHHHHHHHHHH-TTS-HHHHHHHHHHHHHH-